Protein AF-A0A2J2H8Z1-F1 (afdb_monomer_lite)

Secondary structure (DSSP, 8-state):
-HHHHHHHHHHT-HHHHHHHHHHHHHHHHHHHHTGGGTTTT--HHHHHHHHHHHHHHHHHHHHHHHTTTTGGG-HHHHHHHHHHHHHHHHHHHHHHHHHHH--HHHHHTTHHHHHHHHHHHHHHHBTTSS-SS-SB-TTHHHHHHHHHHHHHHHHHHHHHTT-HHHHHHHHH-S---

Sequence (177 aa):
MIVVSSLLIYWSSWLYVDAAIVSMLIGLPLLLLGPYKGSTGMSRAEAAAFSAVYWALLAVAVAAWHLGWLSGLGDVLSFLAYWLALAAIQIFAFAYLWAKSRHPDVKAAVWIPIYNIALAAISYFGSLGNLSTPAIPYPLDYLVWAAAALAIYYLAVNLAYETPDLREVRTGGLPVE

Radius of gyration: 18.07 Å; chains: 1; bounding box: 54×32×42 Å

pLDDT: mean 88.71, std 11.65, range [43.94, 98.31]

Structure (mmCIF, N/CA/C/O backbone):
data_AF-A0A2J2H8Z1-F1
#
_entry.id   AF-A0A2J2H8Z1-F1
#
loop_
_atom_site.group_PDB
_atom_site.id
_atom_site.type_symbol
_atom_site.label_atom_id
_atom_site.label_alt_id
_atom_site.label_comp_id
_atom_site.label_asym_id
_atom_site.label_entity_id
_atom_site.label_seq_id
_atom_site.pdbx_PDB_ins_code
_atom_site.Cartn_x
_atom_site.Cartn_y
_atom_site.Cartn_z
_atom_site.occupancy
_atom_site.B_iso_or_equiv
_atom_site.auth_seq_id
_atom_site.auth_comp_id
_atom_site.auth_asym_id
_atom_site.auth_atom_id
_atom_site.pdbx_PDB_model_num
ATOM 1 N N . MET A 1 1 ? -13.993 -14.735 -9.284 1.00 69.56 1 MET A N 1
ATOM 2 C CA . MET A 1 1 ? -14.050 -13.272 -9.494 1.00 69.56 1 MET A CA 1
ATOM 3 C C . MET A 1 1 ? -12.772 -12.572 -9.051 1.00 69.56 1 MET A C 1
ATOM 5 O O . MET A 1 1 ? -12.182 -11.917 -9.893 1.00 69.56 1 MET A O 1
ATOM 9 N N . ILE A 1 2 ? -12.277 -12.771 -7.819 1.00 81.38 2 ILE A N 1
ATOM 10 C CA . ILE A 1 2 ? -11.092 -12.042 -7.316 1.00 81.38 2 ILE A CA 1
ATOM 11 C C . ILE A 1 2 ? -9.847 -12.138 -8.211 1.00 81.38 2 ILE A C 1
ATOM 13 O O . ILE A 1 2 ? -9.273 -11.112 -8.534 1.00 81.38 2 ILE A O 1
ATOM 17 N N . VAL A 1 3 ? -9.482 -13.332 -8.698 1.00 85.38 3 VAL A N 1
ATOM 18 C CA . VAL A 1 3 ? -8.289 -13.513 -9.549 1.00 85.38 3 VAL A CA 1
ATOM 19 C C . VAL A 1 3 ? -8.414 -12.725 -10.855 1.00 85.38 3 VAL A C 1
ATOM 21 O O . VAL A 1 3 ? -7.467 -12.069 -11.269 1.00 85.38 3 VAL A O 1
ATOM 24 N N . VAL A 1 4 ? -9.599 -12.731 -11.475 1.00 88.56 4 VAL A N 1
ATOM 25 C CA . VAL A 1 4 ? -9.865 -11.978 -12.711 1.00 88.56 4 VAL A CA 1
ATOM 26 C C . VAL A 1 4 ? -9.760 -10.476 -12.448 1.00 88.56 4 VAL A C 1
ATOM 28 O O . VAL A 1 4 ? -9.060 -9.779 -13.174 1.00 88.56 4 VAL A O 1
ATOM 31 N N . SER A 1 5 ? -10.388 -9.978 -11.380 1.00 88.88 5 SER A N 1
ATOM 32 C CA . SER A 1 5 ? -10.299 -8.566 -10.991 1.00 88.88 5 SER A CA 1
ATOM 33 C C . SER A 1 5 ? -8.864 -8.145 -10.658 1.00 88.88 5 SER A C 1
ATOM 35 O O . SER A 1 5 ? -8.420 -7.091 -11.097 1.00 88.88 5 SER A O 1
ATOM 37 N N . SER A 1 6 ? -8.107 -8.980 -9.944 1.00 89.12 6 SER A N 1
ATOM 38 C CA . SER A 1 6 ? -6.700 -8.726 -9.627 1.00 89.12 6 SER A CA 1
ATOM 39 C C . SER A 1 6 ? -5.818 -8.700 -10.872 1.00 89.12 6 SER A C 1
ATOM 41 O O . SER A 1 6 ? -4.915 -7.870 -10.949 1.00 89.12 6 SER A O 1
ATOM 43 N N . LEU A 1 7 ? -6.079 -9.563 -11.857 1.00 92.62 7 LEU A N 1
ATOM 44 C CA . LEU A 1 7 ? -5.377 -9.541 -13.141 1.00 92.62 7 LEU A CA 1
ATOM 45 C C . LEU A 1 7 ? -5.710 -8.285 -13.951 1.00 92.62 7 LEU A C 1
ATOM 47 O O . LEU A 1 7 ? -4.812 -7.724 -14.567 1.00 92.62 7 LEU A O 1
ATOM 51 N N . LEU A 1 8 ? -6.957 -7.804 -13.911 1.00 92.62 8 LEU A N 1
ATOM 52 C CA . LEU A 1 8 ? -7.337 -6.535 -14.544 1.00 92.62 8 LEU A CA 1
ATOM 53 C C . LEU A 1 8 ? -6.619 -5.341 -13.909 1.00 92.62 8 LEU A C 1
ATOM 55 O O . LEU A 1 8 ? -6.145 -4.463 -14.623 1.00 92.62 8 LEU A O 1
ATOM 59 N N . ILE A 1 9 ? -6.501 -5.325 -12.578 1.00 92.06 9 ILE A N 1
ATOM 60 C CA . ILE A 1 9 ? -5.739 -4.289 -11.871 1.00 92.06 9 ILE A CA 1
ATOM 61 C C . ILE A 1 9 ? -4.264 -4.358 -12.274 1.00 92.06 9 ILE A C 1
ATOM 63 O O . ILE A 1 9 ? -3.687 -3.342 -12.639 1.00 92.06 9 ILE A O 1
ATOM 67 N N . TYR A 1 10 ? -3.661 -5.547 -12.267 1.00 93.38 10 TYR A N 1
ATOM 68 C CA . TYR A 1 10 ? -2.274 -5.732 -12.699 1.00 93.38 10 TYR A CA 1
ATOM 69 C C . TYR A 1 10 ? -2.041 -5.277 -14.146 1.00 93.38 10 TYR A C 1
ATOM 71 O O . TYR A 1 10 ? -1.055 -4.602 -14.441 1.00 93.38 10 TYR A O 1
ATOM 79 N N . TRP A 1 11 ? -2.990 -5.573 -15.039 1.00 94.00 11 TRP A N 1
ATOM 80 C CA . TRP A 1 11 ? -2.918 -5.180 -16.445 1.00 94.00 11 TRP A CA 1
ATOM 81 C C . TRP A 1 11 ? -2.899 -3.659 -16.656 1.00 94.00 11 TRP A C 1
ATOM 83 O O . TRP A 1 11 ? -2.461 -3.187 -17.702 1.00 94.00 11 TRP A O 1
ATOM 93 N N . SER A 1 12 ? -3.300 -2.877 -15.650 1.00 93.31 12 SER A N 1
ATOM 94 C CA . SER A 1 12 ? -3.230 -1.419 -15.711 1.00 93.31 12 SER A CA 1
ATOM 95 C C . SER A 1 12 ? -1.809 -0.852 -15.675 1.00 93.31 12 SER A C 1
ATOM 97 O O . SER A 1 12 ? -1.678 0.339 -15.902 1.00 93.31 12 SER A O 1
ATOM 99 N N . SER A 1 13 ? -0.755 -1.664 -15.499 1.00 92.75 13 SER A N 1
ATOM 100 C CA . SER A 1 13 ? 0.659 -1.258 -15.356 1.00 92.75 13 SER A CA 1
ATOM 101 C C . SER A 1 13 ? 1.004 -0.611 -14.015 1.00 92.75 13 SER A C 1
ATOM 103 O O . SER A 1 13 ? 0.134 -0.164 -13.263 1.00 92.75 13 SER A O 1
ATOM 105 N N . TRP A 1 14 ? 2.306 -0.548 -13.720 1.00 94.25 14 TRP A N 1
ATOM 106 C CA . TRP A 1 14 ? 2.822 -0.014 -12.459 1.00 94.25 14 TRP A CA 1
ATOM 107 C C . TRP A 1 14 ? 2.276 1.379 -12.114 1.00 94.25 14 TRP A C 1
ATOM 109 O O . TRP A 1 14 ? 1.859 1.592 -10.980 1.00 94.25 14 TRP A O 1
ATOM 119 N N . LEU A 1 15 ? 2.218 2.302 -13.079 1.00 93.50 15 LEU A N 1
ATOM 120 C CA . LEU A 1 15 ? 1.780 3.684 -12.840 1.00 93.50 15 LEU A CA 1
ATOM 121 C C . LEU A 1 15 ? 0.374 3.761 -12.223 1.00 93.50 15 LEU A C 1
ATOM 123 O O . LEU A 1 15 ? 0.126 4.549 -11.312 1.00 93.50 15 LEU A O 1
ATOM 127 N N . TYR A 1 16 ? -0.551 2.945 -12.723 1.00 95.19 16 TYR A N 1
ATOM 128 C CA . TYR A 1 16 ? -1.941 2.966 -12.276 1.00 95.19 16 TYR A CA 1
ATOM 129 C C . TYR A 1 16 ? -2.150 2.105 -11.030 1.00 95.19 16 TYR A C 1
ATOM 131 O O . TYR A 1 16 ? -2.945 2.471 -10.164 1.00 95.19 16 TYR A O 1
ATOM 139 N N . VAL A 1 17 ? -1.400 1.007 -10.899 1.00 96.25 17 VAL A N 1
ATOM 140 C CA . VAL A 1 17 ? -1.350 0.207 -9.668 1.00 96.25 17 VAL A CA 1
ATOM 141 C C . VAL A 1 17 ? -0.869 1.055 -8.490 1.00 96.25 17 VAL A C 1
ATOM 143 O O . VAL A 1 17 ? -1.504 1.048 -7.437 1.00 96.25 17 VAL A O 1
ATOM 146 N N . ASP A 1 18 ? 0.208 1.815 -8.675 1.00 96.44 18 ASP A N 1
ATOM 147 C CA . ASP A 1 18 ? 0.760 2.729 -7.675 1.00 96.44 18 ASP A CA 1
ATOM 148 C C . ASP A 1 18 ? -0.278 3.776 -7.248 1.00 96.44 18 ASP A C 1
ATOM 150 O O . ASP A 1 18 ? -0.624 3.876 -6.069 1.00 96.44 18 ASP A O 1
ATOM 154 N N . ALA A 1 19 ? -0.887 4.467 -8.217 1.00 95.06 19 ALA A N 1
ATOM 155 C CA . ALA A 1 19 ? -1.936 5.448 -7.950 1.00 95.06 19 ALA A CA 1
ATOM 156 C C . ALA A 1 19 ? -3.140 4.845 -7.199 1.00 95.06 19 ALA A C 1
ATOM 158 O O . ALA A 1 19 ? -3.680 5.476 -6.284 1.00 95.06 19 ALA A O 1
ATOM 159 N N . ALA A 1 20 ? -3.557 3.625 -7.550 1.00 94.88 20 ALA A N 1
ATOM 160 C CA . ALA A 1 20 ? -4.652 2.926 -6.882 1.00 94.88 20 ALA A CA 1
ATOM 161 C C . ALA A 1 20 ? -4.302 2.562 -5.431 1.00 94.88 20 ALA A C 1
ATOM 163 O O . ALA A 1 20 ? -5.109 2.803 -4.528 1.00 94.88 20 ALA A O 1
ATOM 164 N N . ILE A 1 21 ? -3.095 2.037 -5.192 1.00 95.88 21 ILE A N 1
ATOM 165 C CA . ILE A 1 21 ? -2.607 1.720 -3.846 1.00 95.88 21 ILE A CA 1
ATOM 166 C C . ILE A 1 21 ? -2.562 2.999 -3.008 1.00 95.88 21 ILE A C 1
ATOM 168 O O . ILE A 1 21 ? -3.194 3.045 -1.954 1.00 95.88 21 ILE A O 1
ATOM 172 N N . VAL A 1 22 ? -1.902 4.059 -3.486 1.00 96.44 22 VAL A N 1
ATOM 173 C CA . VAL A 1 22 ? -1.793 5.339 -2.765 1.00 96.44 22 VAL A CA 1
ATOM 174 C C . VAL A 1 22 ? -3.173 5.916 -2.438 1.00 96.44 22 VAL A C 1
ATOM 176 O O . VAL A 1 22 ? -3.415 6.313 -1.297 1.00 96.44 22 VAL A O 1
ATOM 179 N N . SER A 1 23 ? -4.107 5.896 -3.393 1.00 93.94 23 SER A N 1
ATOM 180 C CA . SER A 1 23 ? -5.483 6.371 -3.183 1.00 93.94 23 SER A CA 1
ATOM 181 C C . SER A 1 23 ? -6.199 5.600 -2.075 1.00 93.94 23 SER A C 1
ATOM 183 O O . SER A 1 23 ? -6.886 6.190 -1.241 1.00 93.94 23 SER A O 1
ATOM 185 N N . MET A 1 24 ? -6.007 4.283 -2.018 1.00 93.56 24 MET A N 1
ATOM 186 C CA . MET A 1 24 ? -6.571 3.463 -0.953 1.00 93.56 24 MET A CA 1
ATOM 187 C C . MET A 1 24 ? -5.917 3.753 0.408 1.00 93.56 24 MET A C 1
ATOM 189 O O . MET A 1 24 ? -6.617 3.821 1.419 1.00 93.56 24 MET A O 1
ATOM 193 N N . LEU A 1 25 ? -4.598 3.977 0.452 1.00 95.06 25 LEU A N 1
ATOM 194 C CA . LEU A 1 25 ? -3.883 4.321 1.689 1.00 95.06 25 LEU A CA 1
ATOM 195 C C . LEU A 1 25 ? -4.359 5.644 2.289 1.00 95.06 25 LEU A C 1
ATOM 197 O O . LEU A 1 25 ? -4.510 5.749 3.506 1.00 95.06 25 LEU A O 1
ATOM 201 N N . ILE A 1 26 ? -4.687 6.627 1.449 1.00 94.69 26 ILE A N 1
ATOM 202 C CA . ILE A 1 26 ? -5.293 7.890 1.894 1.00 94.69 26 ILE A CA 1
ATOM 203 C C . ILE A 1 26 ? -6.612 7.644 2.648 1.00 94.69 26 ILE A C 1
ATOM 205 O O . ILE A 1 26 ? -6.922 8.381 3.588 1.00 94.69 26 ILE A O 1
ATOM 209 N N . GLY A 1 27 ? -7.362 6.602 2.279 1.00 91.38 27 GLY A N 1
ATOM 210 C CA . GLY A 1 27 ? -8.661 6.269 2.861 1.00 91.38 27 GLY A CA 1
ATOM 211 C C . GLY A 1 27 ? -8.617 5.774 4.310 1.00 91.38 27 GLY A C 1
ATOM 212 O O . GLY A 1 27 ? -9.563 6.026 5.055 1.00 91.38 27 GLY A O 1
ATOM 213 N N . LEU A 1 28 ? -7.536 5.119 4.754 1.00 90.38 28 LEU A N 1
ATOM 214 C CA . LEU A 1 28 ? -7.476 4.521 6.098 1.00 90.38 28 LEU A CA 1
ATOM 215 C C . LEU A 1 28 ? -7.667 5.563 7.226 1.00 90.38 28 LEU A C 1
ATOM 217 O O . LEU A 1 28 ? -8.533 5.357 8.080 1.00 90.38 28 LEU A O 1
ATOM 221 N N . PRO A 1 29 ? -6.955 6.707 7.235 1.00 90.62 29 PRO A N 1
ATOM 222 C CA . PRO A 1 29 ? -7.233 7.791 8.178 1.00 90.62 29 PRO A CA 1
ATOM 223 C C . PRO A 1 29 ? -8.666 8.330 8.126 1.00 90.62 29 PRO A C 1
ATOM 225 O O . PRO A 1 29 ? -9.243 8.629 9.170 1.00 90.62 29 PRO A O 1
ATOM 228 N N . LEU A 1 30 ? -9.281 8.416 6.939 1.00 89.12 30 LEU A N 1
ATOM 229 C CA . LEU A 1 30 ? -10.665 8.892 6.805 1.00 89.12 30 LEU A CA 1
ATOM 230 C C . LEU A 1 30 ? -11.651 7.966 7.525 1.00 89.12 30 LEU A C 1
ATOM 232 O O . LEU A 1 30 ? -12.561 8.446 8.204 1.00 89.12 30 LEU A O 1
ATOM 236 N N . LEU A 1 31 ? -11.435 6.649 7.443 1.00 86.06 31 LEU A N 1
ATOM 237 C CA . LEU A 1 31 ? -12.244 5.665 8.167 1.00 86.06 31 LEU A CA 1
ATOM 238 C C . LEU A 1 31 ? -12.132 5.855 9.686 1.00 86.06 31 LEU A C 1
ATOM 240 O O . LEU A 1 31 ? -13.147 5.827 10.387 1.00 86.06 31 LEU A O 1
ATOM 244 N N . LEU A 1 32 ? -10.920 6.104 10.190 1.00 85.44 32 LEU A N 1
ATOM 245 C CA . LEU A 1 32 ? -10.665 6.315 11.618 1.00 85.44 32 LEU A CA 1
ATOM 246 C C . LEU A 1 32 ? -11.233 7.633 12.142 1.00 85.44 32 LEU A C 1
ATOM 248 O O . LEU A 1 32 ? -11.694 7.689 13.279 1.00 85.44 32 LEU A O 1
ATOM 252 N N . LEU A 1 33 ? -11.210 8.697 11.339 1.00 86.44 33 LEU A N 1
ATOM 253 C CA . LEU A 1 33 ? -11.783 9.990 11.724 1.00 86.44 33 LEU A CA 1
ATOM 254 C C . LEU A 1 33 ? -13.315 9.983 11.681 1.00 86.44 33 LEU A C 1
ATOM 256 O O . LEU A 1 33 ? -13.952 10.692 12.469 1.00 86.44 33 LEU A O 1
ATOM 260 N N . GLY A 1 34 ? -13.894 9.170 10.798 1.00 83.00 34 GLY A N 1
ATOM 261 C CA . GLY A 1 34 ? -15.331 8.994 10.649 1.00 83.00 34 GLY A CA 1
ATOM 262 C C . GLY A 1 34 ? -15.890 7.839 11.497 1.00 83.00 34 GLY A C 1
ATOM 263 O O . GLY A 1 34 ? -15.876 7.922 12.733 1.00 83.00 34 GLY A O 1
ATOM 264 N N . PRO A 1 35 ? -16.442 6.790 10.857 1.00 72.81 35 PRO A N 1
ATOM 265 C CA . PRO A 1 35 ? -17.283 5.787 11.513 1.00 72.81 35 PRO A CA 1
ATOM 266 C C . PRO A 1 35 ? -16.512 4.841 12.447 1.00 72.81 35 PRO A C 1
ATOM 268 O O . PRO A 1 35 ? -17.069 4.391 13.445 1.00 72.81 35 PRO A O 1
ATOM 271 N N . TYR A 1 36 ? -15.225 4.578 12.187 1.00 71.69 36 TYR A N 1
ATOM 272 C CA . TYR A 1 36 ? -14.433 3.588 12.935 1.00 71.69 36 TYR A CA 1
ATOM 273 C C . TYR A 1 36 ? -13.745 4.132 14.192 1.00 71.69 36 TYR A C 1
ATOM 275 O O . TYR A 1 36 ? -13.060 3.400 14.911 1.00 71.69 36 TYR A O 1
ATOM 283 N N . LYS A 1 37 ? -13.927 5.416 14.520 1.00 70.19 37 LYS A N 1
ATOM 284 C CA . LYS A 1 37 ? -13.363 5.964 15.761 1.00 70.19 37 LYS A CA 1
ATOM 285 C C . LYS A 1 37 ? -13.914 5.245 16.997 1.00 70.19 37 LYS A C 1
ATOM 287 O O . LYS A 1 37 ? -13.172 4.942 17.925 1.00 70.19 37 LYS A O 1
ATOM 292 N N . GLY A 1 38 ? -15.226 4.997 17.012 1.00 64.62 38 GLY A N 1
ATOM 293 C CA . GLY A 1 38 ? -15.914 4.412 18.165 1.00 64.62 38 GLY A CA 1
ATOM 294 C C . GLY A 1 38 ? -15.512 2.961 18.432 1.00 64.62 38 GLY A C 1
ATOM 295 O O . GLY A 1 38 ? -15.378 2.571 19.586 1.00 64.62 38 GLY A O 1
ATOM 296 N N . SER A 1 39 ? -15.249 2.191 17.375 1.00 73.38 39 SER A N 1
ATOM 297 C CA . SER A 1 39 ? -14.863 0.778 17.457 1.00 73.38 39 SER A CA 1
ATOM 298 C C . SER A 1 39 ? -13.387 0.565 17.804 1.00 73.38 39 SER A C 1
ATOM 300 O O . SER A 1 39 ? -13.014 -0.501 18.285 1.00 73.38 39 SER A O 1
ATOM 302 N N . THR A 1 40 ? -12.532 1.574 17.606 1.00 76.69 40 THR A N 1
ATOM 303 C CA . THR A 1 40 ? -11.089 1.467 17.882 1.00 76.69 40 THR A CA 1
ATOM 304 C C . THR A 1 40 ? -10.694 1.848 19.310 1.00 76.69 40 THR A C 1
ATOM 306 O O . THR A 1 40 ? -9.535 1.672 19.686 1.00 76.69 40 THR A O 1
ATOM 309 N N . GLY A 1 41 ? -11.627 2.367 20.118 1.00 82.06 41 GLY A N 1
ATOM 310 C CA . GLY A 1 41 ? -11.351 2.824 21.487 1.00 82.06 41 GLY A CA 1
ATOM 311 C C . GLY A 1 41 ? -10.445 4.060 21.556 1.00 82.06 41 GLY A C 1
ATOM 312 O O . GLY A 1 41 ? -9.872 4.354 22.605 1.00 82.06 41 GLY A O 1
ATOM 313 N N . MET A 1 42 ? -10.277 4.773 20.438 1.00 85.94 42 MET A N 1
ATOM 314 C CA . MET A 1 42 ? -9.453 5.976 20.350 1.00 85.94 42 MET A CA 1
ATOM 315 C C . MET A 1 42 ? -10.268 7.226 20.687 1.00 85.94 42 MET A C 1
ATOM 317 O O . MET A 1 42 ? -11.399 7.414 20.230 1.00 85.94 42 MET A O 1
ATOM 321 N N . SER A 1 43 ? -9.665 8.142 21.441 1.00 89.00 43 SER A N 1
ATOM 322 C CA . SER A 1 43 ? -10.192 9.497 21.587 1.00 89.00 43 SER A CA 1
ATOM 323 C C . SER A 1 43 ? -10.120 10.262 20.257 1.00 89.00 43 SER A C 1
ATOM 325 O O . SER A 1 43 ? -9.355 9.927 19.350 1.00 89.00 43 SER A O 1
ATOM 327 N N . ARG A 1 44 ? -10.898 11.347 20.133 1.00 86.19 44 ARG A N 1
ATOM 328 C CA . ARG A 1 44 ? -10.858 12.220 18.941 1.00 86.19 44 ARG A CA 1
ATOM 329 C C . ARG A 1 44 ? -9.457 12.778 18.678 1.00 86.19 44 ARG A C 1
ATOM 331 O O . ARG A 1 44 ? -9.051 12.850 17.525 1.00 86.19 44 ARG A O 1
ATOM 338 N N . ALA A 1 45 ? -8.739 13.147 19.738 1.00 90.00 45 ALA A N 1
ATOM 339 C CA . ALA A 1 45 ? -7.391 13.692 19.638 1.00 90.00 45 ALA A CA 1
ATOM 340 C C . ALA A 1 45 ? -6.379 12.634 19.175 1.00 90.00 45 ALA A C 1
ATOM 342 O O . ALA A 1 45 ? -5.584 12.913 18.284 1.00 90.00 45 ALA A O 1
ATOM 343 N N . GLU A 1 46 ? -6.444 11.412 19.713 1.00 90.62 46 GLU A N 1
ATOM 344 C CA . GLU A 1 46 ? -5.574 10.312 19.272 1.00 90.62 46 GLU A CA 1
ATOM 345 C C . GLU A 1 46 ? -5.825 9.946 17.806 1.00 90.62 46 GLU A C 1
ATOM 347 O O . GLU A 1 46 ? -4.873 9.789 17.047 1.00 90.62 46 GLU A O 1
ATOM 352 N N . ALA A 1 47 ? -7.092 9.845 17.388 1.00 91.88 47 ALA A N 1
ATOM 353 C CA . ALA A 1 47 ? -7.437 9.537 16.000 1.00 91.88 47 ALA A CA 1
ATOM 354 C C . ALA A 1 47 ? -6.955 10.637 15.038 1.00 91.88 47 ALA A C 1
ATOM 356 O O . ALA A 1 47 ? -6.417 10.333 13.972 1.00 91.88 47 ALA A O 1
ATOM 357 N N . ALA A 1 48 ? -7.092 11.909 15.431 1.00 93.06 48 ALA A N 1
ATOM 358 C CA . ALA A 1 48 ? -6.570 13.049 14.678 1.00 93.06 48 ALA A CA 1
ATOM 359 C C . ALA A 1 48 ? -5.039 13.030 14.582 1.00 93.06 48 ALA A C 1
ATOM 361 O O . ALA A 1 48 ? -4.501 13.182 13.488 1.00 93.06 48 ALA A O 1
ATOM 362 N N . ALA A 1 49 ? -4.343 12.786 15.695 1.00 94.44 49 ALA A N 1
ATOM 363 C CA . ALA A 1 49 ? -2.886 12.711 15.726 1.00 94.44 49 ALA A CA 1
ATOM 364 C C . ALA A 1 49 ? -2.359 11.555 14.864 1.00 94.44 49 ALA A C 1
ATOM 366 O O . ALA A 1 49 ? -1.477 11.765 14.034 1.00 94.44 49 ALA A O 1
ATOM 367 N N . PHE A 1 50 ? -2.939 10.358 15.001 1.00 94.56 50 PHE A N 1
ATOM 368 C CA . PHE A 1 50 ? -2.599 9.204 14.169 1.00 94.56 50 PHE A CA 1
ATOM 369 C C . PHE A 1 50 ? -2.791 9.514 12.681 1.00 94.56 50 PHE A C 1
ATOM 371 O O . PHE A 1 50 ? -1.887 9.286 11.883 1.00 94.56 50 PHE A O 1
ATOM 378 N N . SER A 1 51 ? -3.943 10.083 12.320 1.00 95.38 51 SER A N 1
ATOM 379 C CA . SER A 1 51 ? -4.281 10.417 10.933 1.00 95.38 51 SER A CA 1
ATOM 380 C C . SER A 1 51 ? -3.323 11.444 10.335 1.00 95.38 51 SER A C 1
ATOM 382 O O . SER A 1 51 ? -2.846 11.263 9.217 1.00 95.38 51 SER A O 1
ATOM 384 N N . ALA A 1 52 ? -2.993 12.492 11.095 1.00 96.56 52 ALA A N 1
ATOM 385 C CA . ALA A 1 52 ? -2.058 13.526 10.667 1.00 96.56 52 ALA A CA 1
ATOM 386 C C . ALA A 1 52 ? -0.645 12.964 10.453 1.00 96.56 52 ALA A C 1
ATOM 388 O O . ALA A 1 52 ? -0.037 13.220 9.416 1.00 96.56 52 ALA A O 1
ATOM 389 N N . VAL A 1 53 ? -0.139 12.162 11.397 1.00 97.50 53 VAL A N 1
ATOM 390 C CA . VAL A 1 53 ? 1.180 11.521 11.278 1.00 97.50 53 VAL A CA 1
ATOM 391 C C . VAL A 1 53 ? 1.203 10.544 10.104 1.00 97.50 53 VAL A C 1
ATOM 393 O O . VAL A 1 53 ? 2.136 10.575 9.306 1.00 97.50 53 VAL A O 1
ATOM 396 N N . TYR A 1 54 ? 0.167 9.717 9.956 1.00 97.69 54 TYR A N 1
ATOM 397 C CA . TYR A 1 54 ? 0.051 8.766 8.854 1.00 97.69 54 TYR A CA 1
ATOM 398 C C . TYR A 1 54 ? 0.083 9.471 7.496 1.00 97.69 54 TYR A C 1
ATOM 400 O O . TYR A 1 54 ? 0.880 9.105 6.634 1.00 97.69 54 TYR A O 1
ATOM 408 N N . TRP A 1 55 ? -0.744 10.504 7.302 1.00 97.75 55 TRP A N 1
ATOM 409 C CA . TRP A 1 55 ? -0.763 11.251 6.045 1.00 97.75 55 TRP A CA 1
ATOM 410 C C . TRP A 1 55 ? 0.533 12.006 5.791 1.00 97.75 55 TRP A C 1
ATOM 412 O O . TRP A 1 55 ? 0.968 12.046 4.647 1.00 97.75 55 TRP A O 1
ATOM 422 N N . ALA A 1 56 ? 1.173 12.567 6.819 1.00 98.19 56 ALA A N 1
ATOM 423 C CA . ALA A 1 56 ? 2.467 13.221 6.656 1.00 98.19 56 ALA A CA 1
ATOM 424 C C . ALA A 1 56 ? 3.532 12.227 6.166 1.00 98.19 56 ALA A C 1
ATOM 426 O O . ALA A 1 56 ? 4.229 12.505 5.192 1.00 98.19 56 ALA A O 1
ATOM 427 N N . LEU A 1 57 ? 3.620 11.047 6.788 1.00 98.31 57 LEU A N 1
ATOM 428 C CA . LEU A 1 57 ? 4.549 9.994 6.371 1.00 98.31 57 LEU A CA 1
ATOM 429 C C . LEU A 1 57 ? 4.239 9.487 4.957 1.00 98.31 57 LEU A C 1
ATOM 431 O O . LEU A 1 57 ? 5.155 9.339 4.148 1.00 98.31 57 LEU A O 1
ATOM 435 N N . LEU A 1 58 ? 2.959 9.268 4.642 1.00 98.25 58 LEU A N 1
ATOM 436 C CA . LEU A 1 58 ? 2.521 8.851 3.310 1.00 98.25 58 LEU A CA 1
ATOM 437 C C . LEU A 1 58 ? 2.868 9.908 2.256 1.00 98.25 58 LEU A C 1
ATOM 439 O O . LEU A 1 58 ? 3.452 9.572 1.232 1.00 98.25 58 LEU A O 1
ATOM 443 N N . ALA A 1 59 ? 2.567 11.180 2.520 1.00 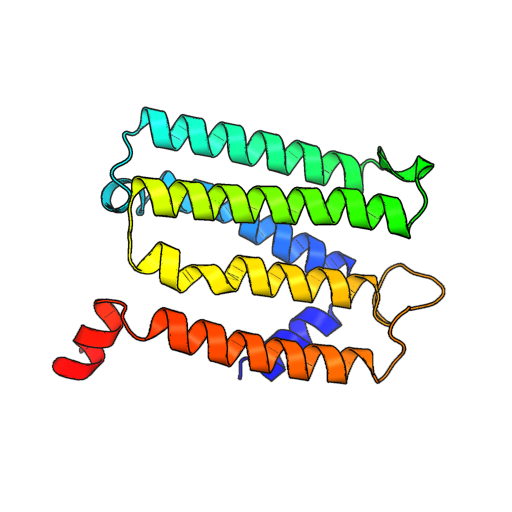98.06 59 ALA A N 1
ATOM 444 C CA . ALA A 1 59 ? 2.861 12.284 1.613 1.00 98.06 59 ALA A CA 1
ATOM 445 C C . ALA A 1 59 ? 4.364 12.416 1.352 1.00 98.06 59 ALA A C 1
ATOM 447 O O . ALA A 1 59 ? 4.761 12.604 0.208 1.00 98.06 59 ALA A O 1
ATOM 448 N N . VAL A 1 60 ? 5.204 12.265 2.382 1.00 98.19 60 VAL A N 1
ATOM 449 C CA . VAL A 1 60 ? 6.666 12.274 2.227 1.00 98.19 60 VAL A CA 1
ATOM 450 C C . VAL A 1 60 ? 7.140 11.096 1.375 1.00 98.19 60 VAL A C 1
ATOM 452 O O . VAL A 1 60 ? 7.937 11.305 0.466 1.00 98.19 60 VAL A O 1
ATOM 455 N N . ALA A 1 61 ? 6.646 9.878 1.622 1.00 97.94 61 ALA A N 1
ATOM 456 C CA . ALA A 1 61 ? 7.029 8.700 0.839 1.00 97.94 61 ALA A CA 1
ATOM 457 C C . ALA A 1 61 ? 6.633 8.841 -0.643 1.00 97.94 61 ALA A C 1
ATOM 459 O O . ALA A 1 61 ? 7.452 8.609 -1.530 1.00 97.94 61 ALA A O 1
ATOM 460 N N . VAL A 1 62 ? 5.401 9.287 -0.902 1.00 97.44 62 VAL A N 1
ATOM 461 C CA . VAL A 1 62 ? 4.863 9.531 -2.250 1.00 97.44 62 VAL A CA 1
ATOM 462 C C . VAL A 1 62 ? 5.626 10.664 -2.945 1.00 97.44 62 VAL A C 1
ATOM 464 O O . VAL A 1 62 ? 6.037 10.520 -4.095 1.00 97.44 62 VAL A O 1
ATOM 467 N N . ALA A 1 63 ? 5.895 11.772 -2.250 1.00 97.12 63 ALA A N 1
ATOM 468 C CA . ALA A 1 63 ? 6.685 12.874 -2.793 1.00 97.12 63 ALA A CA 1
ATOM 469 C C . ALA A 1 63 ? 8.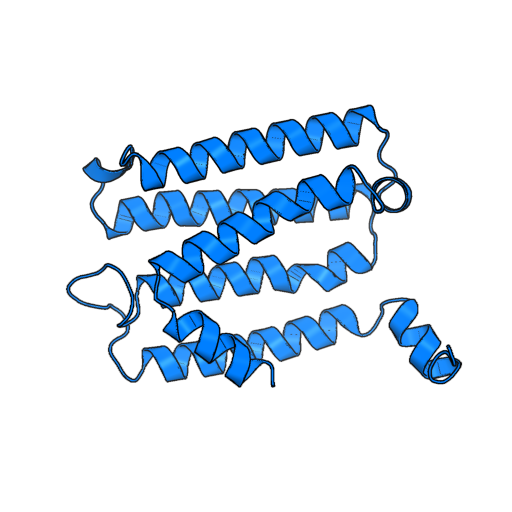118 12.439 -3.130 1.00 97.12 63 ALA A C 1
ATOM 471 O O . ALA A 1 63 ? 8.620 12.786 -4.196 1.00 97.12 63 ALA A O 1
ATOM 472 N N . ALA A 1 64 ? 8.758 11.639 -2.271 1.00 97.06 64 ALA A N 1
ATOM 473 C CA . ALA A 1 64 ? 10.114 11.149 -2.505 1.00 97.06 64 ALA A CA 1
ATOM 474 C C . ALA A 1 64 ? 10.234 10.331 -3.803 1.00 97.06 64 ALA A C 1
ATOM 476 O O . ALA A 1 64 ? 11.251 10.424 -4.496 1.00 97.06 64 ALA A O 1
ATOM 477 N N . TRP A 1 65 ? 9.190 9.571 -4.145 1.00 95.75 65 TRP A N 1
ATOM 478 C CA . TRP A 1 65 ? 9.092 8.831 -5.400 1.00 95.75 65 TRP A CA 1
ATOM 479 C C . TRP A 1 65 ? 8.794 9.747 -6.593 1.00 95.75 65 TRP A C 1
ATOM 481 O O . TRP A 1 65 ? 9.614 9.857 -7.504 1.00 95.75 65 TRP A O 1
ATOM 491 N N . HIS A 1 66 ? 7.665 10.462 -6.581 1.00 94.88 66 HIS A N 1
ATOM 492 C CA . HIS A 1 66 ? 7.197 11.203 -7.760 1.00 94.88 66 HIS A CA 1
ATOM 493 C C . HIS A 1 66 ? 7.978 12.488 -8.057 1.00 94.88 66 HIS A C 1
ATOM 495 O O . HIS A 1 66 ? 8.017 12.919 -9.207 1.00 94.88 66 HIS A O 1
ATOM 501 N N . LEU A 1 67 ? 8.614 13.100 -7.054 1.00 96.56 67 LEU A N 1
ATOM 502 C CA . LEU A 1 67 ? 9.512 14.244 -7.253 1.00 96.56 67 LEU A CA 1
ATOM 503 C C . LEU A 1 67 ? 10.965 13.808 -7.496 1.00 96.56 67 LEU A C 1
ATOM 505 O O . LEU A 1 67 ? 11.857 14.652 -7.566 1.00 96.56 67 LEU A O 1
ATOM 509 N N . GLY A 1 68 ? 11.219 12.500 -7.598 1.00 94.94 68 GLY A N 1
ATOM 510 C CA . GLY A 1 68 ? 12.524 11.956 -7.958 1.00 94.94 68 GLY A CA 1
ATOM 511 C C . GLY A 1 68 ? 13.612 12.154 -6.903 1.00 94.94 68 GLY A C 1
ATOM 512 O O . GLY A 1 68 ? 14.791 12.093 -7.246 1.00 94.94 68 GLY A O 1
ATOM 513 N N . TRP A 1 69 ? 13.269 12.356 -5.625 1.00 96.50 69 TRP A N 1
ATOM 514 C CA . TRP A 1 69 ? 14.263 12.532 -4.550 1.00 96.50 69 TRP A CA 1
ATOM 515 C C . TRP A 1 69 ? 15.180 11.314 -4.402 1.00 96.50 69 TRP A C 1
ATOM 517 O O . TRP A 1 69 ? 16.329 11.439 -3.988 1.00 96.50 69 TRP A O 1
ATOM 527 N N . LEU A 1 70 ? 14.673 10.135 -4.766 1.00 94.88 70 LEU A N 1
ATOM 528 C CA . LEU A 1 70 ? 15.393 8.865 -4.694 1.00 94.88 70 LEU A CA 1
ATOM 529 C C . LEU A 1 70 ? 16.111 8.493 -5.998 1.00 94.88 70 LEU A C 1
ATOM 531 O O . LEU A 1 70 ? 16.768 7.456 -6.033 1.00 94.88 70 LEU A O 1
ATOM 535 N N . SER A 1 71 ? 16.000 9.296 -7.062 1.00 92.94 71 SER A N 1
ATOM 536 C CA . SER A 1 71 ? 16.486 8.955 -8.415 1.00 92.94 71 SER A CA 1
ATOM 537 C C . SER A 1 71 ? 17.989 8.656 -8.486 1.00 92.94 71 SER A C 1
ATOM 539 O O . SER A 1 71 ? 18.414 7.819 -9.277 1.00 92.94 71 SER A O 1
ATOM 541 N N . GLY A 1 72 ? 18.795 9.259 -7.606 1.00 94.06 72 GLY A N 1
ATOM 542 C CA . GLY A 1 72 ? 20.236 8.996 -7.517 1.00 94.06 72 GLY A CA 1
ATOM 543 C C . GLY A 1 72 ? 20.615 7.571 -7.084 1.00 94.06 72 GLY A C 1
ATOM 544 O O . GLY A 1 72 ? 21.780 7.202 -7.195 1.00 94.06 72 GLY A O 1
ATOM 545 N N . LEU A 1 73 ? 19.661 6.764 -6.602 1.00 93.56 73 LEU A N 1
ATOM 546 C CA . LEU A 1 73 ? 19.883 5.365 -6.214 1.00 93.56 73 LEU A CA 1
ATOM 547 C C . LEU A 1 73 ? 19.762 4.383 -7.397 1.00 93.56 73 LEU A C 1
ATOM 549 O O . LEU A 1 73 ? 20.169 3.229 -7.273 1.00 93.56 73 LEU A O 1
ATOM 553 N N . GLY A 1 74 ? 19.218 4.832 -8.533 1.00 94.44 74 GLY A N 1
ATOM 554 C CA . GLY A 1 74 ? 18.865 3.988 -9.676 1.00 94.44 74 GLY A CA 1
ATOM 555 C C . GLY A 1 74 ? 17.530 3.254 -9.500 1.00 94.44 74 GLY A C 1
ATOM 556 O O . GLY A 1 74 ? 17.097 2.975 -8.383 1.00 94.44 74 GLY A O 1
ATOM 557 N N . ASP A 1 75 ? 16.894 2.898 -10.618 1.00 92.50 75 ASP A N 1
ATOM 558 C CA . ASP A 1 75 ? 15.477 2.499 -10.689 1.00 92.50 75 ASP A CA 1
ATOM 559 C C . ASP A 1 75 ? 15.060 1.421 -9.680 1.00 92.50 75 ASP A C 1
ATOM 561 O O . ASP A 1 75 ? 14.001 1.512 -9.058 1.00 92.50 75 ASP A O 1
ATOM 565 N N . VAL A 1 76 ? 15.885 0.390 -9.492 1.00 94.56 76 VAL A N 1
ATOM 566 C CA . VAL A 1 76 ? 15.565 -0.721 -8.584 1.00 94.56 76 VAL A CA 1
ATOM 567 C C . VAL A 1 76 ? 15.640 -0.283 -7.124 1.00 94.56 76 VAL A C 1
ATOM 569 O O . VAL A 1 76 ? 14.727 -0.568 -6.353 1.00 94.56 76 VAL A O 1
ATOM 572 N N . LEU A 1 77 ? 16.703 0.416 -6.721 1.00 96.19 77 LEU A N 1
ATOM 573 C CA . LEU A 1 77 ? 16.874 0.830 -5.326 1.00 96.19 77 LEU A CA 1
ATOM 574 C C . LEU A 1 77 ? 15.928 1.974 -4.956 1.00 96.19 77 LEU A C 1
ATOM 576 O O . LEU A 1 77 ? 15.394 1.970 -3.848 1.00 96.19 77 LEU A O 1
ATOM 580 N N . SER A 1 78 ? 15.668 2.907 -5.878 1.00 96.56 78 SER A N 1
ATOM 581 C CA . SER A 1 78 ? 14.652 3.948 -5.702 1.00 96.56 78 SER A CA 1
ATOM 582 C C . SER A 1 78 ? 13.277 3.327 -5.465 1.00 96.56 78 SER A C 1
ATOM 584 O O . SER A 1 78 ? 12.574 3.736 -4.540 1.00 96.56 78 SER A O 1
ATOM 586 N N . PHE A 1 79 ? 12.922 2.303 -6.253 1.00 96.31 79 PHE A N 1
ATOM 587 C CA . PHE A 1 79 ? 11.677 1.568 -6.063 1.00 96.31 79 PHE A CA 1
ATOM 588 C C . PHE A 1 79 ? 11.661 0.856 -4.723 1.00 96.31 79 PHE A C 1
ATOM 590 O O . PHE A 1 79 ? 10.729 1.064 -3.964 1.00 96.31 79 PHE A O 1
ATOM 597 N N . LEU A 1 80 ? 12.689 0.073 -4.384 1.00 96.75 80 LEU A N 1
ATOM 598 C CA . LEU A 1 80 ? 12.725 -0.654 -3.113 1.00 96.75 80 LEU A CA 1
ATOM 599 C C . LEU A 1 80 ? 12.613 0.286 -1.908 1.00 96.75 80 LEU A C 1
ATOM 601 O O . LEU A 1 80 ? 11.901 -0.034 -0.962 1.00 96.75 80 LEU A O 1
ATOM 605 N N . ALA A 1 81 ? 13.257 1.454 -1.943 1.00 97.50 81 ALA A N 1
ATOM 606 C CA . ALA A 1 81 ? 13.150 2.449 -0.880 1.00 97.50 81 ALA A CA 1
ATOM 607 C C . ALA A 1 81 ? 11.719 3.002 -0.745 1.00 97.50 81 ALA A C 1
ATOM 609 O O . ALA A 1 81 ? 11.163 2.997 0.355 1.00 97.50 81 ALA A O 1
ATOM 610 N N . TYR A 1 82 ? 11.101 3.424 -1.853 1.00 97.25 82 TYR A N 1
ATOM 611 C CA . TYR A 1 82 ? 9.704 3.876 -1.878 1.00 97.25 82 TYR A CA 1
ATOM 612 C C . TYR A 1 82 ? 8.743 2.778 -1.408 1.00 97.25 82 TYR A C 1
ATOM 614 O O . TYR A 1 82 ? 7.890 2.971 -0.540 1.00 97.25 82 TYR A O 1
ATOM 622 N N . TRP A 1 83 ? 8.946 1.590 -1.952 1.00 95.69 83 TRP A N 1
ATOM 623 C CA . TRP A 1 83 ? 8.123 0.422 -1.760 1.00 95.69 83 TRP A CA 1
ATOM 624 C C . TRP A 1 83 ? 8.132 -0.068 -0.307 1.00 95.69 83 TRP A C 1
ATOM 626 O O . TRP A 1 83 ? 7.079 -0.282 0.300 1.00 95.69 83 TRP A O 1
ATOM 636 N N . LEU A 1 84 ? 9.318 -0.170 0.297 1.00 96.75 84 LEU A N 1
ATOM 637 C CA . LEU A 1 84 ? 9.471 -0.527 1.705 1.00 96.75 84 LEU A CA 1
ATOM 638 C C . LEU A 1 84 ? 8.906 0.551 2.633 1.00 96.75 84 LEU A C 1
ATOM 640 O O . LEU A 1 84 ? 8.349 0.205 3.674 1.00 96.75 84 LEU A O 1
ATOM 644 N N . ALA A 1 85 ? 8.991 1.833 2.263 1.00 97.56 85 ALA A N 1
ATOM 645 C CA . ALA A 1 85 ? 8.368 2.906 3.032 1.00 97.56 85 ALA A CA 1
ATOM 646 C C . ALA A 1 85 ? 6.835 2.765 3.054 1.00 97.56 85 ALA A C 1
ATOM 648 O O . ALA A 1 85 ? 6.235 2.791 4.131 1.00 97.56 85 ALA A O 1
ATOM 649 N N . LEU A 1 86 ? 6.197 2.530 1.900 1.00 97.06 86 LEU A N 1
ATOM 650 C CA . LEU A 1 86 ? 4.751 2.288 1.828 1.00 97.06 86 LEU A CA 1
ATOM 651 C C . LEU A 1 86 ? 4.325 1.021 2.579 1.00 97.06 86 LEU A C 1
ATOM 653 O O . LEU A 1 86 ? 3.292 1.020 3.257 1.00 97.06 86 LEU A O 1
ATOM 657 N N . ALA A 1 87 ? 5.102 -0.057 2.470 1.00 96.75 87 ALA A N 1
ATOM 658 C CA . ALA A 1 87 ? 4.851 -1.293 3.203 1.00 96.75 87 ALA A CA 1
ATOM 659 C C . ALA A 1 87 ? 4.946 -1.067 4.719 1.00 96.75 87 ALA A C 1
ATOM 661 O O . ALA A 1 87 ? 4.048 -1.465 5.461 1.00 96.75 87 ALA A O 1
ATOM 662 N N . ALA A 1 88 ? 5.988 -0.371 5.180 1.00 97.00 88 ALA A N 1
ATOM 663 C CA . ALA A 1 88 ? 6.181 -0.052 6.588 1.00 97.00 88 ALA A CA 1
ATOM 664 C C . ALA A 1 88 ? 5.019 0.784 7.138 1.00 97.00 88 ALA A C 1
ATOM 666 O O . ALA A 1 88 ? 4.458 0.423 8.170 1.00 97.00 88 ALA A O 1
ATOM 667 N N . ILE A 1 89 ? 4.602 1.844 6.436 1.00 97.31 89 ILE A N 1
ATOM 668 C CA . ILE A 1 89 ? 3.469 2.692 6.844 1.00 97.31 89 ILE A CA 1
ATOM 669 C C . ILE A 1 89 ? 2.203 1.852 7.060 1.00 97.31 89 ILE A C 1
ATOM 671 O O . ILE A 1 89 ? 1.534 1.991 8.083 1.00 97.31 89 ILE A O 1
ATOM 675 N N . GLN A 1 90 ? 1.893 0.943 6.133 1.00 95.62 90 GLN A N 1
ATOM 676 C CA . GLN A 1 90 ? 0.738 0.050 6.246 1.00 95.62 90 GLN A CA 1
ATOM 677 C C . GLN A 1 90 ? 0.869 -0.928 7.414 1.00 95.62 90 GLN A C 1
ATOM 679 O O . GLN A 1 90 ? -0.048 -1.042 8.225 1.00 95.62 90 GLN A O 1
ATOM 684 N N . ILE A 1 91 ? 2.005 -1.618 7.522 1.00 95.12 91 ILE A N 1
ATOM 685 C CA . ILE A 1 91 ? 2.241 -2.613 8.573 1.00 95.12 91 ILE A CA 1
ATOM 686 C C . ILE A 1 91 ? 2.167 -1.953 9.952 1.00 95.12 91 ILE A C 1
ATOM 688 O O . ILE A 1 91 ? 1.463 -2.455 10.827 1.00 95.12 91 ILE A O 1
ATOM 692 N N . PHE A 1 92 ? 2.828 -0.808 10.144 1.00 95.62 92 PHE A N 1
ATOM 693 C CA . PHE A 1 92 ? 2.786 -0.073 11.407 1.00 95.62 92 PHE A CA 1
ATOM 694 C C . PHE A 1 92 ? 1.387 0.446 11.726 1.00 95.62 92 PHE A C 1
ATOM 696 O O . PHE A 1 92 ? 0.955 0.331 12.871 1.00 95.62 92 PHE A O 1
ATOM 703 N N . ALA A 1 93 ? 0.655 0.962 10.736 1.00 94.44 93 ALA A N 1
ATOM 704 C CA . ALA A 1 93 ? -0.719 1.411 10.932 1.00 94.44 93 ALA A CA 1
ATOM 705 C C . ALA A 1 93 ? -1.624 0.271 11.414 1.00 94.44 93 ALA A C 1
ATOM 707 O O . ALA A 1 93 ? -2.287 0.401 12.441 1.00 94.44 93 ALA A O 1
ATOM 708 N N . PHE A 1 94 ? -1.608 -0.873 10.729 1.00 93.12 94 PHE A N 1
ATOM 709 C CA . PHE A 1 94 ? -2.421 -2.027 11.110 1.00 93.12 94 PHE A CA 1
ATOM 710 C C . PHE A 1 94 ? -1.978 -2.642 12.442 1.00 93.12 94 PHE A C 1
ATOM 712 O O . PHE A 1 94 ? -2.827 -2.994 13.261 1.00 93.12 94 PHE A O 1
ATOM 719 N N . ALA A 1 95 ? -0.671 -2.719 12.707 1.00 93.75 95 ALA A N 1
ATOM 720 C CA . ALA A 1 95 ? -0.146 -3.192 13.986 1.00 93.75 95 ALA A CA 1
ATOM 721 C C . ALA A 1 95 ? -0.577 -2.286 15.149 1.00 93.75 95 ALA A C 1
ATOM 723 O O . ALA A 1 95 ? -1.008 -2.784 16.190 1.00 93.75 95 ALA A O 1
ATOM 724 N N . TYR A 1 96 ? -0.518 -0.964 14.963 1.00 93.06 96 TYR A N 1
ATOM 725 C CA . TYR A 1 96 ? -0.981 0.012 15.947 1.00 93.06 96 TYR A CA 1
ATOM 726 C C . TYR A 1 96 ? -2.487 -0.115 16.206 1.00 93.06 96 TYR A C 1
ATOM 728 O O . TYR A 1 96 ? -2.911 -0.222 17.358 1.00 93.06 96 TYR A O 1
ATOM 736 N N . LEU A 1 97 ? -3.298 -0.169 15.144 1.00 92.06 97 LEU A N 1
ATOM 737 C CA . LEU A 1 97 ? -4.750 -0.322 15.258 1.00 92.06 97 LEU A CA 1
ATOM 738 C C . LEU A 1 97 ? -5.133 -1.633 15.943 1.00 92.06 97 LEU A C 1
ATOM 740 O O . LEU A 1 97 ? -6.030 -1.646 16.788 1.00 92.06 97 LEU A O 1
ATOM 744 N N . TRP A 1 98 ? -4.432 -2.725 15.638 1.00 91.75 98 TRP A N 1
ATOM 745 C CA . TRP A 1 98 ? -4.635 -4.007 16.302 1.00 91.75 98 TRP A CA 1
ATOM 746 C C . TRP A 1 98 ? -4.267 -3.932 17.783 1.00 91.75 98 TRP A C 1
ATOM 748 O O . TRP A 1 98 ? -5.042 -4.369 18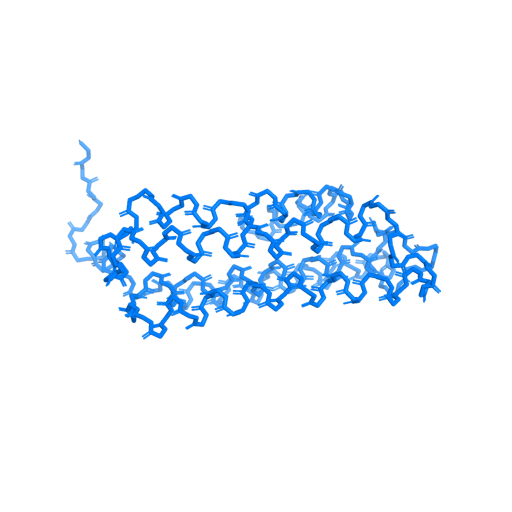.631 1.00 91.75 98 TRP A O 1
ATOM 758 N N . ALA A 1 99 ? -3.117 -3.340 18.115 1.00 91.50 99 ALA A N 1
ATOM 759 C CA . ALA A 1 99 ? -2.675 -3.189 19.496 1.00 91.50 99 ALA A CA 1
ATOM 760 C C . ALA A 1 99 ? -3.658 -2.360 20.336 1.00 91.50 99 ALA A C 1
ATOM 762 O O . ALA A 1 99 ? -3.887 -2.696 21.497 1.00 91.50 99 ALA A O 1
ATOM 763 N N . LYS A 1 100 ? -4.255 -1.315 19.747 1.00 89.50 100 LYS A N 1
ATOM 764 C CA . LYS A 1 100 ? -5.190 -0.411 20.429 1.00 89.50 100 LYS A CA 1
ATOM 765 C C . LYS A 1 100 ? -6.596 -0.993 20.573 1.00 89.50 100 LYS A C 1
ATOM 767 O O . LYS A 1 100 ? -7.178 -0.895 21.646 1.00 89.50 100 LYS A O 1
ATOM 772 N N . SER A 1 101 ? -7.135 -1.576 19.504 1.00 88.38 101 SER A N 1
ATOM 773 C CA . SER A 1 101 ? -8.550 -1.963 19.444 1.00 88.38 101 SER A CA 1
ATOM 774 C C . SER A 1 101 ? -8.800 -3.450 19.672 1.00 88.38 101 SER A C 1
ATOM 776 O O . SER A 1 101 ? -9.873 -3.822 20.136 1.00 88.38 101 SER A O 1
ATOM 778 N N . ARG A 1 102 ? -7.841 -4.312 19.291 1.00 87.44 102 ARG A N 1
ATOM 779 C CA . ARG A 1 102 ? -8.041 -5.764 19.116 1.00 87.44 102 ARG A CA 1
ATOM 780 C C . ARG A 1 102 ? -9.301 -6.104 18.306 1.00 87.44 102 ARG A C 1
ATOM 782 O O . ARG A 1 102 ? -9.855 -7.192 18.453 1.00 87.44 102 ARG A O 1
ATOM 789 N N . HIS A 1 103 ? -9.747 -5.179 17.451 1.00 84.25 103 HIS A N 1
ATOM 790 C CA . HIS A 1 103 ? -11.007 -5.310 16.737 1.00 84.25 103 HIS A CA 1
ATOM 791 C C . HIS A 1 103 ? -10.895 -6.413 15.673 1.00 84.25 103 HIS A C 1
ATOM 793 O O . HIS A 1 103 ? -9.919 -6.405 14.909 1.00 84.25 103 HIS A O 1
ATOM 799 N N . PRO A 1 104 ? -11.869 -7.339 15.578 1.00 84.06 104 PRO A N 1
ATOM 800 C CA . PRO A 1 104 ? -11.869 -8.405 14.576 1.00 84.06 104 PRO A CA 1
ATOM 801 C C . PRO A 1 104 ? -11.671 -7.886 13.151 1.00 84.06 104 PRO A C 1
ATOM 803 O O . PRO A 1 104 ? -10.918 -8.480 12.389 1.00 84.06 104 PRO A O 1
ATOM 806 N N . ASP A 1 105 ? -12.247 -6.732 12.821 1.00 84.50 105 ASP A N 1
ATOM 807 C CA . ASP A 1 105 ? -12.132 -6.152 11.477 1.00 84.50 105 ASP A CA 1
ATOM 808 C C . ASP A 1 105 ? -10.708 -5.726 11.119 1.00 84.50 105 ASP A C 1
ATOM 810 O O . ASP A 1 105 ? -10.305 -5.840 9.966 1.00 84.50 105 ASP A O 1
ATOM 814 N N . VAL A 1 106 ? -9.904 -5.299 12.101 1.00 87.12 106 VAL A N 1
ATOM 815 C CA . VAL A 1 106 ? -8.488 -4.988 11.853 1.00 87.12 106 VAL A CA 1
ATOM 816 C C . VAL A 1 106 ? -7.739 -6.266 11.486 1.00 87.12 106 VAL A C 1
ATOM 818 O O . VAL A 1 106 ? -6.953 -6.257 10.543 1.00 87.12 106 VAL A O 1
ATOM 821 N N . LYS A 1 107 ? -8.023 -7.379 12.180 1.00 86.19 107 LYS A N 1
ATOM 822 C CA . LYS A 1 107 ? -7.476 -8.707 11.852 1.00 86.19 107 LYS A CA 1
ATOM 823 C C . LYS A 1 107 ? -7.962 -9.177 10.479 1.00 86.19 107 LYS A C 1
ATOM 825 O O . LYS A 1 107 ? -7.152 -9.646 9.681 1.00 86.19 107 LYS A O 1
ATOM 830 N N . ALA A 1 108 ? -9.252 -9.017 10.191 1.00 86.50 108 ALA A N 1
ATOM 831 C CA . ALA A 1 108 ? -9.854 -9.395 8.919 1.00 86.50 108 ALA A CA 1
ATOM 832 C C . ALA A 1 108 ? -9.297 -8.577 7.748 1.00 86.50 108 ALA A C 1
ATOM 834 O O . ALA A 1 108 ? -9.255 -9.080 6.635 1.00 86.50 108 ALA A O 1
ATOM 835 N N . ALA A 1 109 ? -8.819 -7.354 7.982 1.00 89.06 109 ALA A N 1
ATOM 836 C CA . ALA A 1 109 ? -8.256 -6.485 6.955 1.00 89.06 109 ALA A CA 1
ATOM 837 C C . ALA A 1 109 ? -6.729 -6.637 6.756 1.00 89.06 109 ALA A C 1
ATOM 839 O O . ALA A 1 109 ? -6.169 -6.002 5.865 1.00 89.06 109 ALA A O 1
ATOM 840 N N . VAL A 1 110 ? -6.037 -7.509 7.508 1.00 89.75 110 VAL A N 1
ATOM 841 C CA . VAL A 1 110 ? -4.574 -7.732 7.381 1.00 89.75 110 VAL A CA 1
ATOM 842 C C . VAL A 1 110 ? -4.154 -8.223 5.988 1.00 89.75 110 VAL A C 1
ATOM 844 O O . VAL A 1 110 ? -3.020 -7.989 5.567 1.00 89.75 110 VAL A O 1
ATOM 847 N N . TRP A 1 111 ? -5.050 -8.866 5.234 1.00 92.06 111 TRP A N 1
ATOM 848 C CA . TRP A 1 111 ? -4.743 -9.278 3.862 1.00 92.06 111 TRP A CA 1
ATOM 849 C C . TRP A 1 111 ? -4.537 -8.088 2.916 1.00 92.06 111 TRP A C 1
ATOM 851 O O . TRP A 1 111 ? -3.855 -8.252 1.909 1.00 92.06 111 TRP A O 1
ATOM 861 N N . ILE A 1 112 ? -5.078 -6.902 3.227 1.00 91.56 112 ILE A N 1
ATOM 862 C CA . ILE A 1 112 ? -4.995 -5.715 2.366 1.00 91.56 112 ILE A CA 1
ATOM 863 C C . ILE A 1 112 ? -3.537 -5.243 2.212 1.00 91.56 112 ILE A C 1
ATOM 865 O O . ILE A 1 112 ? -3.068 -5.175 1.074 1.00 91.56 112 ILE A O 1
ATOM 869 N N . PRO A 1 113 ? -2.772 -4.989 3.300 1.00 92.88 113 PRO A N 1
ATOM 870 C CA . PRO A 1 113 ? -1.340 -4.723 3.190 1.00 92.88 113 PRO A CA 1
ATOM 871 C C . PRO A 1 113 ? -0.589 -5.797 2.405 1.00 92.88 113 PRO A C 1
ATOM 873 O O . PRO A 1 113 ? 0.217 -5.467 1.545 1.00 92.88 113 PRO A O 1
ATOM 876 N N . ILE A 1 114 ? -0.876 -7.079 2.649 1.00 94.25 114 ILE A N 1
ATOM 877 C CA . ILE A 1 114 ? -0.208 -8.197 1.964 1.00 94.25 114 ILE A CA 1
ATOM 878 C C . ILE A 1 114 ? -0.499 -8.162 0.458 1.00 94.25 114 ILE A C 1
ATOM 880 O O . ILE A 1 114 ? 0.414 -8.331 -0.351 1.00 94.25 114 ILE A O 1
ATOM 884 N N . TYR A 1 115 ? -1.753 -7.902 0.086 1.00 95.00 115 TYR A N 1
ATOM 885 C CA . TYR A 1 115 ? -2.189 -7.792 -1.299 1.00 95.00 115 TYR A CA 1
ATOM 886 C C . TYR A 1 115 ? -1.485 -6.659 -2.027 1.00 95.00 115 TYR A C 1
ATOM 888 O O . TYR A 1 115 ? -0.861 -6.901 -3.059 1.00 95.00 115 TYR A O 1
ATOM 896 N N . ASN A 1 116 ? -1.534 -5.447 -1.471 1.00 95.12 116 ASN A N 1
ATOM 897 C CA . ASN A 1 116 ? -0.822 -4.308 -2.043 1.00 95.12 116 ASN A CA 1
ATOM 898 C C . ASN A 1 116 ? 0.658 -4.619 -2.158 1.00 95.12 116 ASN A C 1
ATOM 900 O O . ASN A 1 116 ? 1.287 -4.226 -3.139 1.00 95.12 116 ASN A O 1
ATOM 904 N N . ILE A 1 117 ? 1.192 -5.333 -1.156 1.00 94.62 117 ILE A N 1
ATOM 905 C CA . ILE A 1 117 ? 2.610 -5.604 -1.095 1.00 94.62 117 ILE A CA 1
ATOM 906 C C . ILE A 1 117 ? 3.095 -6.474 -2.241 1.00 94.62 117 ILE A C 1
ATOM 908 O O . ILE A 1 117 ? 4.053 -6.141 -2.940 1.00 94.62 117 ILE A O 1
ATOM 912 N N . ALA A 1 118 ? 2.386 -7.571 -2.460 1.00 96.19 118 ALA A N 1
ATOM 913 C CA . ALA A 1 118 ? 2.663 -8.460 -3.567 1.00 96.19 118 ALA A CA 1
ATOM 914 C C . ALA A 1 118 ? 2.357 -7.795 -4.920 1.00 96.19 118 ALA A C 1
ATOM 916 O O . ALA A 1 118 ? 3.166 -7.899 -5.844 1.00 96.19 118 ALA A O 1
ATOM 917 N N . LEU A 1 119 ? 1.223 -7.089 -5.028 1.00 96.06 119 LEU A N 1
ATOM 918 C CA . LEU A 1 119 ? 0.783 -6.463 -6.274 1.00 96.06 119 LEU A CA 1
ATOM 919 C C . LEU A 1 119 ? 1.798 -5.434 -6.767 1.00 96.06 119 LEU A C 1
ATOM 921 O O . LEU A 1 119 ? 2.172 -5.472 -7.935 1.00 96.06 119 LEU A O 1
ATOM 925 N N . ALA A 1 120 ? 2.257 -4.534 -5.900 1.00 95.12 120 ALA A N 1
ATOM 926 C CA . ALA A 1 120 ? 3.212 -3.502 -6.276 1.00 95.12 120 ALA A CA 1
ATOM 927 C C . ALA A 1 120 ? 4.551 -4.091 -6.729 1.00 95.12 120 ALA A C 1
ATOM 929 O O . ALA A 1 120 ? 5.065 -3.713 -7.779 1.00 95.12 120 ALA A O 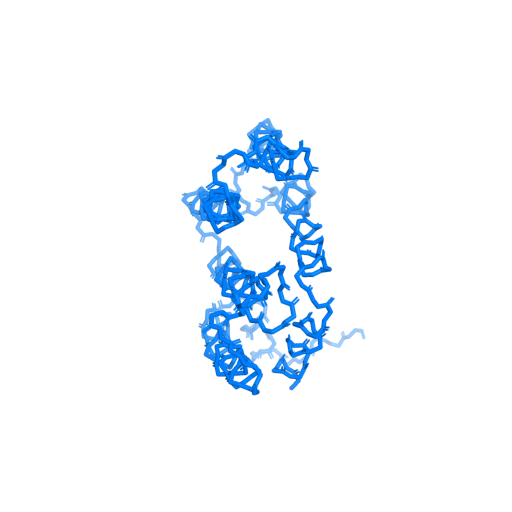1
ATOM 930 N N . ALA A 1 121 ? 5.082 -5.063 -5.978 1.00 95.38 121 ALA A N 1
ATOM 931 C CA . ALA A 1 121 ? 6.327 -5.735 -6.328 1.00 95.38 121 ALA A CA 1
ATOM 932 C C . ALA A 1 121 ? 6.235 -6.401 -7.709 1.00 95.38 121 ALA A C 1
ATOM 934 O O . ALA A 1 121 ? 7.083 -6.171 -8.568 1.00 95.38 121 ALA A O 1
ATOM 935 N N . ILE A 1 122 ? 5.179 -7.180 -7.957 1.00 95.94 122 ILE A N 1
ATOM 936 C CA . ILE A 1 122 ? 5.005 -7.877 -9.238 1.00 95.94 122 ILE A CA 1
ATOM 937 C C . ILE A 1 122 ? 4.687 -6.893 -10.371 1.00 95.94 122 ILE A C 1
ATOM 939 O O . ILE A 1 122 ? 5.144 -7.090 -11.493 1.00 95.94 122 ILE A O 1
ATOM 943 N N . SER A 1 123 ? 3.969 -5.804 -10.091 1.00 95.94 123 SER A N 1
ATOM 944 C CA . SER A 1 123 ? 3.672 -4.763 -11.086 1.00 95.94 123 SER A CA 1
ATOM 945 C C . SER A 1 123 ? 4.914 -3.988 -11.508 1.00 95.94 123 SER A C 1
ATOM 947 O O . SER A 1 123 ? 5.024 -3.636 -12.674 1.00 95.94 123 SER A O 1
ATOM 949 N N . TYR A 1 124 ? 5.865 -3.758 -10.601 1.00 95.81 124 TYR A N 1
ATOM 950 C CA . TYR A 1 124 ? 7.107 -3.063 -10.931 1.00 95.81 124 TYR A CA 1
ATOM 951 C C . TYR A 1 124 ? 8.143 -3.961 -11.618 1.00 95.81 124 TYR A C 1
ATOM 953 O O . TYR A 1 124 ? 8.811 -3.532 -12.557 1.00 95.81 124 TYR A O 1
ATOM 961 N N . PHE A 1 125 ? 8.286 -5.206 -11.152 1.00 96.50 125 PHE A N 1
ATOM 962 C CA . PHE A 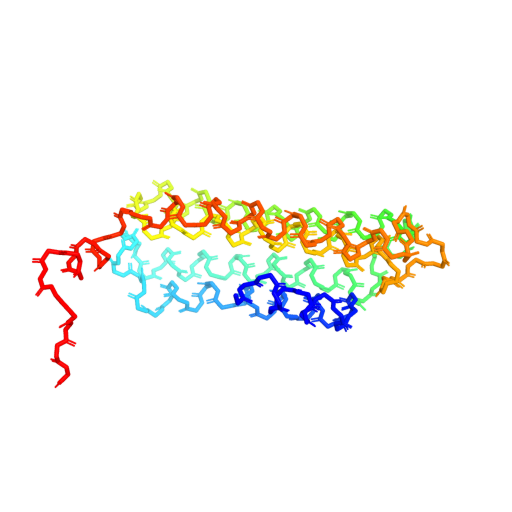1 125 ? 9.278 -6.154 -11.675 1.00 96.50 125 PHE A CA 1
ATOM 963 C C . PHE A 1 125 ? 8.779 -7.000 -12.858 1.00 96.50 125 PHE A C 1
ATOM 965 O O . PHE A 1 125 ? 9.588 -7.674 -13.505 1.00 96.50 125 PHE A O 1
ATOM 972 N N . GLY A 1 126 ? 7.471 -6.998 -13.118 1.00 95.31 126 GLY A N 1
ATOM 973 C CA . GLY A 1 126 ? 6.835 -7.692 -14.236 1.00 95.31 126 GLY A CA 1
ATOM 974 C C . GLY A 1 126 ? 6.960 -6.946 -15.565 1.00 95.31 126 GLY A C 1
ATOM 975 O O . GLY A 1 126 ? 7.515 -5.850 -15.635 1.00 95.31 126 GLY A O 1
ATOM 976 N N . SER A 1 127 ? 6.404 -7.520 -16.633 1.00 94.38 127 SER A N 1
ATOM 977 C CA . SER A 1 127 ? 6.515 -6.970 -17.994 1.00 94.38 127 SER A CA 1
ATOM 978 C C . SER A 1 127 ? 5.806 -5.629 -18.204 1.00 94.38 127 SER A C 1
ATOM 980 O O . SER A 1 127 ? 6.122 -4.921 -19.155 1.00 94.38 127 SER A O 1
ATOM 982 N N . LEU A 1 128 ? 4.871 -5.269 -17.320 1.00 93.12 128 LEU A N 1
ATOM 983 C CA . LEU A 1 128 ? 4.142 -3.994 -17.330 1.00 93.12 128 LEU A CA 1
ATOM 984 C C . LEU A 1 128 ? 4.733 -2.950 -16.365 1.00 93.12 128 LEU A C 1
ATOM 986 O O . LEU A 1 128 ? 4.073 -1.961 -16.033 1.00 93.12 128 LEU A O 1
ATOM 990 N N . GLY A 1 129 ? 5.934 -3.212 -15.854 1.00 92.00 129 GLY A N 1
ATOM 991 C CA . GLY A 1 129 ? 6.645 -2.331 -14.941 1.00 92.00 129 GLY A CA 1
ATOM 992 C C . GLY A 1 129 ? 7.512 -1.293 -15.646 1.00 92.00 129 GLY A C 1
ATOM 993 O O . GLY A 1 129 ? 7.550 -1.198 -16.870 1.00 92.00 129 GLY A O 1
ATOM 994 N N . ASN A 1 130 ? 8.246 -0.519 -14.848 1.00 88.38 130 ASN A N 1
ATOM 995 C CA . ASN A 1 130 ? 9.113 0.551 -15.353 1.00 88.38 130 ASN A CA 1
ATOM 996 C C . ASN A 1 130 ? 10.528 0.075 -15.724 1.00 88.38 130 ASN A C 1
ATOM 998 O O . ASN A 1 130 ? 11.322 0.867 -16.227 1.00 88.38 130 ASN A O 1
ATOM 1002 N N . LEU A 1 131 ? 10.871 -1.190 -15.464 1.00 92.38 131 LEU A N 1
ATOM 1003 C CA . LEU A 1 131 ? 12.190 -1.726 -15.789 1.00 92.38 131 LEU A CA 1
ATOM 1004 C C . LEU A 1 131 ? 12.298 -2.042 -17.284 1.00 92.38 131 LEU A C 1
ATOM 1006 O O . LEU A 1 131 ? 11.448 -2.724 -17.849 1.00 92.38 131 LEU A O 1
ATOM 1010 N N . SER A 1 132 ? 13.397 -1.614 -17.907 1.00 88.19 132 SER A N 1
ATOM 1011 C CA . SER A 1 132 ? 13.698 -1.914 -19.315 1.00 88.19 132 SER A CA 1
ATOM 1012 C C . SER A 1 132 ? 13.887 -3.411 -19.578 1.00 88.19 132 SER A C 1
ATOM 1014 O O . SER A 1 132 ? 13.525 -3.914 -20.640 1.00 88.19 132 SER A O 1
ATOM 1016 N N . THR A 1 133 ? 14.429 -4.132 -18.596 1.00 91.81 133 THR A N 1
ATOM 1017 C CA . THR A 1 133 ? 14.520 -5.593 -18.581 1.00 91.81 133 THR A CA 1
ATOM 1018 C C . THR A 1 133 ? 13.729 -6.123 -17.384 1.00 91.81 133 THR A C 1
ATOM 1020 O O . THR A 1 133 ? 14.222 -6.019 -16.254 1.00 91.81 133 THR A O 1
ATOM 1023 N N . PRO A 1 134 ? 12.515 -6.668 -17.585 1.00 93.56 134 PRO A N 1
ATOM 1024 C CA . PRO A 1 134 ? 11.696 -7.151 -16.482 1.00 93.56 134 PRO A CA 1
ATOM 1025 C C . PRO A 1 134 ? 12.366 -8.352 -15.814 1.00 93.56 134 PRO A C 1
ATOM 1027 O O . PRO A 1 134 ? 12.860 -9.259 -16.485 1.00 93.56 134 PRO A O 1
ATOM 1030 N N . ALA A 1 135 ? 12.356 -8.376 -14.483 1.00 94.38 135 ALA A N 1
ATOM 1031 C CA . ALA A 1 135 ? 12.864 -9.519 -13.727 1.00 94.38 135 ALA A CA 1
ATOM 1032 C C . ALA A 1 135 ? 11.933 -10.734 -13.865 1.00 94.38 135 ALA A C 1
ATOM 1034 O O . ALA A 1 135 ? 12.390 -11.875 -13.807 1.00 94.38 135 ALA A O 1
ATOM 1035 N N . ILE A 1 136 ? 10.634 -10.486 -14.075 1.00 93.88 136 ILE A N 1
ATOM 1036 C CA . ILE A 1 136 ? 9.630 -11.511 -14.357 1.00 93.88 136 ILE A CA 1
ATOM 1037 C C . ILE A 1 136 ? 9.035 -11.220 -15.743 1.00 93.88 136 ILE A C 1
ATOM 1039 O O . ILE A 1 136 ? 8.176 -10.349 -15.873 1.00 93.88 136 ILE A O 1
ATOM 1043 N N . PRO A 1 137 ? 9.511 -11.886 -16.807 1.00 95.06 137 PRO A N 1
ATOM 1044 C CA . PRO A 1 137 ? 9.060 -11.597 -18.162 1.00 95.06 137 PRO A CA 1
ATOM 1045 C C . PRO A 1 137 ? 7.676 -12.189 -18.450 1.00 95.06 137 PRO A C 1
ATOM 1047 O O . PRO A 1 137 ? 7.262 -13.183 -17.848 1.00 95.06 137 PRO A O 1
ATOM 1050 N N . TYR A 1 138 ? 6.995 -11.623 -19.447 1.00 93.50 138 TYR A N 1
ATOM 1051 C CA . TYR A 1 138 ? 5.764 -12.194 -19.989 1.00 93.50 138 TYR A CA 1
ATOM 1052 C C . TYR A 1 138 ? 6.004 -13.609 -20.552 1.00 93.50 138 TYR A C 1
ATOM 1054 O O . TYR A 1 138 ? 7.01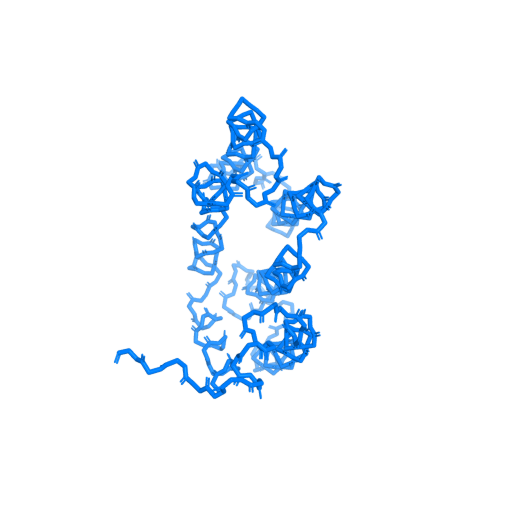5 -13.818 -21.230 1.00 93.50 138 TYR A O 1
ATOM 1062 N N . PRO A 1 139 ? 5.088 -14.579 -20.343 1.00 94.50 139 PRO A N 1
ATOM 1063 C CA . PRO A 1 139 ? 3.825 -14.501 -19.589 1.00 94.50 139 PRO A CA 1
ATOM 1064 C C . PRO A 1 139 ? 3.937 -14.934 -18.115 1.00 94.50 139 PRO A C 1
ATOM 1066 O O . PRO A 1 139 ? 2.918 -15.144 -17.452 1.00 94.50 139 PRO A O 1
ATOM 1069 N N . LEU A 1 140 ? 5.154 -15.160 -17.609 1.00 95.81 140 LEU A N 1
ATOM 1070 C CA . LEU A 1 140 ? 5.369 -15.717 -16.271 1.00 95.81 140 LEU A CA 1
ATOM 1071 C C . LEU A 1 140 ? 4.862 -14.786 -15.172 1.00 95.81 140 LEU A C 1
ATOM 1073 O O . LEU A 1 140 ? 4.343 -15.259 -14.169 1.00 95.81 140 LEU A O 1
ATOM 1077 N N . ASP A 1 141 ? 4.959 -13.480 -15.369 1.00 95.31 141 ASP A N 1
ATOM 1078 C CA . ASP A 1 141 ? 4.432 -12.455 -14.468 1.00 95.31 141 ASP A CA 1
ATOM 1079 C C . ASP A 1 141 ? 2.922 -12.570 -14.223 1.00 95.31 141 ASP A C 1
ATOM 1081 O O . ASP A 1 141 ? 2.493 -12.524 -13.069 1.00 95.31 141 ASP A O 1
ATOM 1085 N N . TYR A 1 142 ? 2.121 -12.827 -15.260 1.00 94.81 142 TYR A N 1
ATOM 1086 C CA . TYR A 1 142 ? 0.681 -13.072 -15.112 1.00 94.81 142 TYR A CA 1
ATOM 1087 C C . TYR A 1 142 ? 0.398 -14.352 -14.322 1.00 94.81 142 TYR A C 1
ATOM 1089 O O . TYR A 1 142 ? -0.509 -14.374 -13.490 1.00 94.81 142 TYR A O 1
ATOM 1097 N N . LEU A 1 143 ? 1.170 -15.419 -14.554 1.00 95.62 143 LEU A N 1
ATOM 1098 C CA . LEU A 1 143 ? 1.018 -16.682 -13.823 1.00 95.62 143 LEU A CA 1
ATOM 1099 C C . LEU A 1 143 ? 1.416 -16.530 -12.351 1.00 95.62 143 LEU A C 1
ATOM 1101 O O . LEU A 1 143 ? 0.700 -17.001 -11.465 1.00 95.62 143 LEU A O 1
ATOM 1105 N N . VAL A 1 144 ? 2.523 -15.833 -12.089 1.00 95.62 144 VAL A N 1
ATOM 1106 C CA . VAL A 1 144 ? 2.995 -15.507 -10.739 1.00 95.62 144 VAL A CA 1
ATOM 1107 C C . VAL A 1 144 ? 1.954 -14.662 -10.013 1.00 95.62 144 VAL A C 1
ATOM 1109 O O . VAL A 1 144 ? 1.599 -14.983 -8.878 1.00 95.62 144 VAL A O 1
ATOM 1112 N N . TRP A 1 145 ? 1.405 -13.633 -10.666 1.00 96.31 145 TRP A N 1
ATOM 1113 C CA . TRP A 1 145 ? 0.373 -12.807 -10.051 1.00 96.31 145 TRP A CA 1
ATOM 1114 C C . TRP A 1 145 ? -0.929 -13.571 -9.816 1.00 96.31 145 TRP A C 1
ATOM 1116 O O . TRP A 1 145 ? -1.502 -13.467 -8.735 1.00 96.31 145 TRP A O 1
ATOM 1126 N N . ALA A 1 146 ? -1.377 -14.395 -10.766 1.00 95.38 146 ALA A N 1
ATOM 1127 C CA . ALA A 1 146 ? -2.572 -15.217 -10.593 1.00 95.38 146 ALA A CA 1
ATOM 1128 C C . ALA A 1 146 ? -2.437 -16.176 -9.397 1.00 95.38 146 ALA A C 1
ATOM 1130 O O . ALA A 1 146 ? -3.362 -16.290 -8.589 1.00 95.38 146 ALA A O 1
ATOM 1131 N N . ALA A 1 147 ? -1.277 -16.824 -9.249 1.00 95.19 147 ALA A N 1
ATOM 1132 C CA . ALA A 1 147 ? -0.990 -17.702 -8.118 1.00 95.19 147 ALA A CA 1
ATOM 1133 C C . ALA A 1 147 ? -0.942 -16.930 -6.787 1.00 95.19 147 ALA A C 1
ATOM 1135 O O . ALA A 1 147 ? -1.552 -17.358 -5.805 1.00 95.19 147 ALA A O 1
ATOM 1136 N N . ALA A 1 148 ? -0.275 -15.772 -6.757 1.00 95.31 148 ALA A N 1
ATOM 1137 C CA . ALA A 1 148 ? -0.203 -14.919 -5.572 1.00 95.31 148 ALA A CA 1
ATOM 1138 C C . ALA A 1 148 ? -1.588 -14.394 -5.160 1.00 95.31 148 ALA A C 1
ATOM 1140 O O . ALA A 1 148 ? -1.971 -14.516 -3.998 1.00 95.31 148 ALA A O 1
ATOM 1141 N N . ALA A 1 149 ? -2.373 -13.880 -6.110 1.00 94.88 149 ALA A N 1
ATOM 1142 C CA . ALA A 1 149 ? -3.730 -13.395 -5.876 1.00 94.88 149 ALA A CA 1
ATOM 1143 C C . ALA A 1 149 ? -4.647 -14.506 -5.342 1.00 94.88 149 ALA A C 1
ATOM 1145 O O . ALA A 1 149 ? -5.454 -14.263 -4.445 1.00 94.88 149 ALA A O 1
ATOM 1146 N N . LEU A 1 150 ? -4.499 -15.739 -5.839 1.00 94.38 150 LEU A N 1
ATOM 1147 C CA . LEU A 1 150 ? -5.234 -16.892 -5.325 1.00 94.38 150 LEU A CA 1
ATOM 1148 C C . LEU A 1 150 ? -4.824 -17.243 -3.885 1.00 94.38 150 LEU A C 1
ATOM 1150 O O . LEU A 1 150 ? -5.689 -17.482 -3.044 1.00 94.38 150 LEU A O 1
ATOM 1154 N N . ALA A 1 151 ? -3.527 -17.240 -3.575 1.00 93.75 151 ALA A N 1
ATOM 1155 C CA . ALA A 1 151 ? -3.045 -17.474 -2.214 1.00 93.75 151 ALA A CA 1
ATOM 1156 C C . ALA A 1 151 ? -3.556 -16.399 -1.238 1.00 93.75 151 ALA A C 1
ATOM 1158 O O . ALA A 1 151 ? -4.048 -16.718 -0.154 1.00 93.75 151 ALA A O 1
ATOM 1159 N N . ILE A 1 152 ? -3.507 -15.129 -1.650 1.00 94.31 152 ILE A N 1
ATOM 1160 C CA . ILE A 1 152 ? -4.017 -14.000 -0.868 1.00 94.31 152 ILE A CA 1
ATOM 1161 C C . ILE A 1 152 ? -5.533 -14.095 -0.689 1.00 94.31 152 ILE A C 1
ATOM 1163 O O . ILE A 1 152 ? -6.023 -13.807 0.397 1.00 94.31 152 ILE A O 1
ATOM 1167 N N . TYR A 1 153 ? -6.279 -14.544 -1.700 1.00 90.81 153 TYR A N 1
ATOM 1168 C CA . TYR A 1 153 ? -7.715 -14.787 -1.567 1.00 90.81 153 TYR A CA 1
ATOM 1169 C C . TYR A 1 153 ? -8.021 -15.790 -0.454 1.00 90.81 153 TYR A C 1
ATOM 1171 O O . TYR A 1 153 ? -8.835 -15.498 0.420 1.00 90.81 153 TYR A O 1
ATOM 1179 N N . TYR A 1 154 ? -7.352 -16.945 -0.444 1.00 90.38 154 TYR A N 1
ATOM 1180 C CA . TYR A 1 154 ? -7.561 -17.938 0.610 1.00 90.38 154 TYR A CA 1
ATOM 1181 C C . TYR A 1 154 ? -7.173 -17.401 1.989 1.00 90.38 154 TYR A C 1
ATOM 1183 O O . TYR A 1 154 ? -7.876 -17.657 2.967 1.00 90.38 154 TYR A O 1
ATOM 1191 N N . LEU A 1 155 ? -6.099 -16.612 2.072 1.00 90.06 155 LEU A N 1
ATOM 1192 C CA . LEU A 1 155 ? -5.727 -15.922 3.304 1.00 90.06 155 LEU A CA 1
ATOM 1193 C C . LEU A 1 155 ? -6.826 -14.951 3.761 1.00 90.06 155 LEU A C 1
ATOM 1195 O O . LEU A 1 155 ? -7.249 -15.014 4.911 1.00 90.06 155 LEU A O 1
ATOM 1199 N N . ALA A 1 156 ? -7.305 -14.083 2.869 1.00 87.62 156 ALA A N 1
ATOM 1200 C CA . ALA A 1 156 ? -8.338 -13.089 3.151 1.00 87.62 156 ALA A CA 1
ATOM 1201 C C . ALA A 1 156 ? -9.628 -13.745 3.652 1.00 87.62 156 ALA A C 1
ATOM 1203 O O . ALA A 1 156 ? -10.187 -13.336 4.666 1.00 87.62 156 ALA A O 1
ATOM 1204 N N . VAL A 1 157 ? -10.053 -14.812 2.978 1.00 85.31 157 VAL A N 1
ATOM 1205 C CA . VAL A 1 157 ? -11.229 -15.602 3.339 1.00 85.31 157 VAL A CA 1
ATOM 1206 C C . VAL A 1 157 ? -11.073 -16.215 4.735 1.00 85.31 157 VAL A C 1
ATOM 1208 O O . VAL A 1 157 ? -11.954 -16.053 5.576 1.00 85.31 157 VAL A O 1
ATOM 1211 N N . ASN A 1 158 ? -9.933 -16.845 5.029 1.00 83.81 158 ASN A N 1
ATOM 1212 C CA . ASN A 1 158 ? -9.675 -17.442 6.343 1.00 83.81 158 ASN A CA 1
ATOM 1213 C C . ASN A 1 158 ? -9.557 -16.402 7.470 1.00 83.81 158 ASN A C 1
ATOM 1215 O O . ASN A 1 158 ? -9.917 -16.693 8.607 1.00 83.81 158 ASN A O 1
ATOM 1219 N N . LEU A 1 159 ? -9.067 -15.195 7.171 1.00 82.56 159 LEU A N 1
ATOM 1220 C CA . LEU A 1 159 ? -9.003 -14.091 8.134 1.00 82.56 159 LEU A CA 1
ATOM 1221 C C . LEU A 1 159 ? -10.378 -13.462 8.396 1.00 82.56 159 LEU A C 1
ATOM 1223 O O . LEU A 1 159 ? -10.626 -13.009 9.513 1.00 82.56 159 LEU A O 1
ATOM 1227 N N . ALA A 1 160 ? -11.255 -13.436 7.390 1.00 69.44 160 ALA A N 1
ATOM 1228 C CA . ALA A 1 160 ? -12.580 -12.829 7.474 1.00 69.44 160 ALA A CA 1
ATOM 1229 C C . ALA A 1 160 ? -13.648 -13.753 8.083 1.00 69.44 160 ALA A C 1
ATOM 1231 O O . ALA A 1 160 ? -14.622 -13.252 8.630 1.00 69.44 160 ALA A O 1
ATOM 1232 N N . TYR A 1 161 ? -13.477 -15.080 8.049 1.00 56.31 161 TYR A N 1
ATOM 1233 C CA . TYR A 1 161 ? -14.510 -16.062 8.430 1.00 56.31 161 TYR A CA 1
ATOM 1234 C C . TYR A 1 161 ? -15.023 -16.021 9.890 1.00 56.31 161 TYR A C 1
ATOM 1236 O O . TYR A 1 161 ? -15.911 -16.798 10.241 1.00 56.31 161 TYR A O 1
ATOM 1244 N N . GLU A 1 162 ? -14.535 -15.109 10.731 1.00 55.00 162 GLU A N 1
ATOM 1245 C CA . GLU A 1 162 ? -15.012 -14.903 12.106 1.00 55.00 162 GLU A CA 1
ATOM 1246 C C . GLU A 1 162 ? -15.463 -13.462 12.406 1.00 55.00 162 GLU A C 1
ATOM 1248 O O . GLU A 1 162 ? -15.550 -13.084 13.577 1.00 55.00 162 GLU A O 1
ATOM 1253 N N . THR A 1 163 ? -15.761 -12.629 11.400 1.00 59.34 163 THR A N 1
ATOM 1254 C CA . THR A 1 163 ? -16.379 -11.330 11.709 1.00 59.34 163 THR A CA 1
ATOM 1255 C C . THR A 1 163 ? -17.814 -11.530 12.227 1.00 59.34 163 THR A C 1
ATOM 1257 O O . THR A 1 163 ? -18.522 -12.427 11.750 1.00 59.34 163 THR A O 1
ATOM 1260 N N . PRO A 1 164 ? -18.260 -10.743 13.227 1.00 57.94 164 PRO A N 1
ATOM 1261 C CA . PRO A 1 164 ? -19.611 -10.836 13.788 1.00 57.94 164 PRO A CA 1
ATOM 1262 C C . PRO A 1 164 ? -20.711 -10.830 12.718 1.00 57.94 164 PRO A C 1
ATOM 1264 O O . PRO A 1 164 ? -21.608 -11.667 12.782 1.00 57.94 164 PRO A O 1
ATOM 1267 N N . ASP A 1 165 ? -20.564 -9.995 11.689 1.00 58.72 165 ASP A N 1
ATOM 1268 C CA . ASP A 1 165 ? -21.513 -9.847 10.580 1.00 58.72 165 ASP A CA 1
ATOM 1269 C C . ASP A 1 165 ? -21.665 -11.138 9.756 1.00 58.72 165 ASP A C 1
ATOM 1271 O O . ASP A 1 165 ? -22.771 -11.555 9.416 1.00 58.72 165 ASP A O 1
ATOM 1275 N N . LEU A 1 166 ? -20.561 -11.840 9.472 1.00 60.97 166 LEU A N 1
ATOM 1276 C CA . LEU A 1 166 ? -20.603 -13.122 8.755 1.00 60.97 166 LEU A CA 1
ATOM 1277 C C . LEU A 1 166 ? -21.179 -14.241 9.625 1.00 60.97 166 LEU A C 1
ATOM 1279 O O . LEU A 1 166 ? -21.826 -15.159 9.112 1.00 60.97 166 LEU A O 1
ATOM 1283 N N . ARG A 1 167 ? -20.978 -14.163 10.946 1.00 60.19 167 ARG A N 1
ATOM 1284 C CA . ARG A 1 167 ? -21.631 -15.070 11.894 1.00 60.19 167 ARG A CA 1
ATOM 1285 C C . ARG A 1 167 ? -23.135 -14.825 11.925 1.00 60.19 167 ARG A C 1
ATOM 1287 O O . ARG A 1 167 ? -23.879 -15.798 11.916 1.00 60.19 167 ARG A O 1
ATOM 1294 N N . GLU A 1 168 ? -23.562 -13.566 11.899 1.00 63.94 168 GLU A N 1
ATOM 1295 C CA . GLU A 1 168 ? -24.967 -13.160 11.904 1.00 63.94 168 GLU A CA 1
ATOM 1296 C C . GLU A 1 168 ? -25.689 -13.593 10.625 1.00 63.94 168 GLU A C 1
ATOM 1298 O O . GLU A 1 168 ? -26.726 -14.241 10.721 1.00 63.94 168 GLU A O 1
ATOM 1303 N N . VAL A 1 169 ? -25.092 -13.405 9.443 1.00 63.62 169 VAL A N 1
ATOM 1304 C CA . VAL A 1 169 ? -25.627 -13.939 8.173 1.00 63.62 169 VAL A CA 1
ATOM 1305 C C . VAL A 1 169 ? -25.708 -15.471 8.193 1.00 63.62 169 VAL A C 1
ATOM 1307 O O . VAL A 1 169 ? -26.675 -16.057 7.702 1.00 63.62 169 VAL A O 1
ATOM 1310 N N . ARG A 1 170 ? -24.718 -16.148 8.792 1.00 63.34 170 ARG A N 1
ATOM 1311 C CA . ARG A 1 170 ? -24.702 -17.614 8.910 1.00 63.34 170 ARG A CA 1
ATOM 1312 C C . ARG A 1 170 ? -25.775 -18.147 9.864 1.00 63.34 170 ARG A C 1
ATOM 1314 O O . ARG A 1 170 ? -26.299 -19.229 9.614 1.00 63.34 170 ARG A O 1
ATOM 1321 N N . THR A 1 171 ? -26.071 -17.444 10.959 1.00 68.00 171 THR A N 1
ATOM 1322 C CA . THR A 1 171 ? -27.047 -17.892 11.970 1.00 68.00 171 THR A CA 1
ATOM 1323 C C . THR A 1 171 ? -28.462 -17.359 11.756 1.00 68.00 171 THR A C 1
ATOM 1325 O O . THR A 1 171 ? -29.409 -18.025 12.158 1.00 68.00 171 THR A O 1
ATOM 1328 N N . GLY A 1 172 ? -28.612 -16.178 11.158 1.00 62.75 172 GLY A N 1
ATOM 1329 C CA . GLY A 1 172 ? -29.881 -15.460 11.013 1.00 62.75 172 GLY A CA 1
ATOM 1330 C C . GLY A 1 172 ? -30.508 -15.529 9.619 1.00 62.75 172 GLY A C 1
ATOM 1331 O O . GLY A 1 172 ? -31.680 -15.196 9.475 1.00 62.75 172 GLY A O 1
ATOM 1332 N N . GLY A 1 173 ? -29.770 -15.993 8.603 1.00 60.59 173 GLY A N 1
ATOM 1333 C CA . GLY A 1 173 ? -30.170 -15.820 7.204 1.00 60.59 173 GLY A CA 1
ATOM 1334 C C . GLY A 1 173 ? -29.917 -14.388 6.719 1.00 60.59 173 GLY A C 1
ATOM 1335 O O . GLY A 1 173 ? -29.622 -13.498 7.514 1.00 60.59 173 GLY A O 1
ATOM 1336 N N . LEU A 1 174 ? -29.965 -14.177 5.397 1.00 53.28 174 LEU A N 1
ATOM 1337 C CA . LEU A 1 174 ? -29.724 -12.861 4.790 1.00 53.28 174 LEU A CA 1
ATOM 1338 C C . LEU A 1 174 ? -30.641 -11.805 5.434 1.00 53.28 174 LEU A C 1
ATOM 1340 O O . LEU A 1 174 ? -31.846 -12.061 5.522 1.00 53.28 174 LEU A O 1
ATOM 1344 N N . PRO A 1 175 ? -30.113 -10.640 5.858 1.00 51.03 175 PRO A N 1
ATOM 1345 C CA . PRO A 1 175 ? -30.960 -9.549 6.305 1.00 51.03 175 PRO A CA 1
ATOM 1346 C C . PRO A 1 175 ? -31.878 -9.167 5.144 1.00 51.03 175 PRO A C 1
ATOM 1348 O O . PRO A 1 175 ? -31.421 -8.870 4.040 1.00 51.03 175 PRO A O 1
ATOM 1351 N N . VAL A 1 176 ? -33.180 -9.274 5.388 1.00 52.78 176 VAL A N 1
ATOM 1352 C CA . VAL A 1 176 ? -34.202 -8.789 4.468 1.00 52.78 176 VAL A CA 1
ATOM 1353 C C . VAL A 1 176 ? -34.212 -7.273 4.635 1.00 52.78 176 VAL A C 1
ATOM 1355 O O . VAL A 1 176 ? -34.501 -6.796 5.733 1.00 52.78 176 VAL A O 1
ATOM 1358 N N . GLU A 1 177 ? -33.802 -6.549 3.591 1.00 43.94 177 GLU A N 1
ATOM 1359 C CA . GLU A 1 177 ? -34.003 -5.094 3.493 1.00 43.94 177 GLU A CA 1
ATOM 1360 C C . GLU A 1 177 ? -35.493 -4.730 3.558 1.00 43.94 177 GLU A C 1
ATOM 1362 O O . GLU A 1 177 ? -36.317 -5.472 2.967 1.00 43.94 177 GLU A O 1
#

Foldseek 3Di:
DQLVVLLVLLVVFLVSLVVVLLVVQLCPLVCCCPDCVVQLQDDNVRSVVLNVVLVVLSVVLVCCQPVVVLPVVPDPVSLVSSLVSSLCSVVVSLVVSCVRRVALVSQLCVLVSVLSNVSNVLRQQEPRHPDPHRPQYPPRSSVVSSVSSVVSVVVSCVSNCPHPVNVCCVVPPDPDD